Protein AF-A0A1I7XCN5-F1 (afdb_monomer_lite)

Radius of gyration: 26.06 Å; chains: 1; bounding box: 52×50×52 Å

Secondary structure (DSSP, 8-state):
--EEEEEETTEEEEEE--SSPPPPPP-TT--HHHHHHHHH-SPPPP-------HHHHHHHHHHHHHHHHHHGGGSS--

Structure (mmCIF, N/CA/C/O backbone):
data_AF-A0A1I7XCN5-F1
#
_entry.id   AF-A0A1I7XCN5-F1
#
loop_
_atom_site.group_PDB
_atom_site.id
_atom_site.type_symbol
_atom_site.label_atom_id
_atom_site.label_alt_id
_atom_site.label_comp_id
_atom_site.label_asym_id
_atom_site.label_entity_id
_atom_site.label_seq_id
_atom_site.pdbx_PDB_ins_code
_atom_site.Cartn_x
_atom_site.Cartn_y
_atom_site.Cartn_z
_atom_site.occupancy
_atom_site.B_iso_or_equiv
_atom_site.auth_seq_id
_atom_site.auth_comp_id
_atom_site.auth_asym_id
_atom_site.auth_atom_id
_atom_site.pdbx_PDB_model_num
ATOM 1 N N . MET A 1 1 ? -18.505 -1.094 -10.613 1.00 56.72 1 MET A N 1
ATOM 2 C CA . MET A 1 1 ? -18.132 -1.033 -9.184 1.00 56.72 1 MET A CA 1
ATOM 3 C C . MET A 1 1 ? -17.582 -2.392 -8.794 1.00 56.72 1 MET A C 1
ATOM 5 O O . MET A 1 1 ? -18.332 -3.359 -8.812 1.00 56.72 1 MET A O 1
ATOM 9 N N . ILE A 1 2 ? -16.272 -2.491 -8.569 1.00 68.38 2 ILE A N 1
ATOM 10 C CA . ILE A 1 2 ? -15.626 -3.743 -8.158 1.00 68.38 2 ILE A CA 1
ATOM 11 C C . ILE A 1 2 ? -15.674 -3.765 -6.630 1.00 68.38 2 ILE A C 1
ATOM 13 O O . ILE A 1 2 ? -15.006 -2.965 -5.981 1.00 68.38 2 ILE A O 1
ATOM 17 N N . SER A 1 3 ? -16.520 -4.621 -6.063 1.00 76.62 3 SER A N 1
ATOM 18 C CA . SER A 1 3 ? -16.653 -4.799 -4.615 1.00 76.62 3 SER A CA 1
ATOM 19 C C . SER A 1 3 ? -16.137 -6.181 -4.222 1.00 76.62 3 SER A C 1
ATOM 21 O O . SER A 1 3 ? -16.616 -7.186 -4.751 1.00 76.62 3 SER A O 1
ATOM 23 N N . SER A 1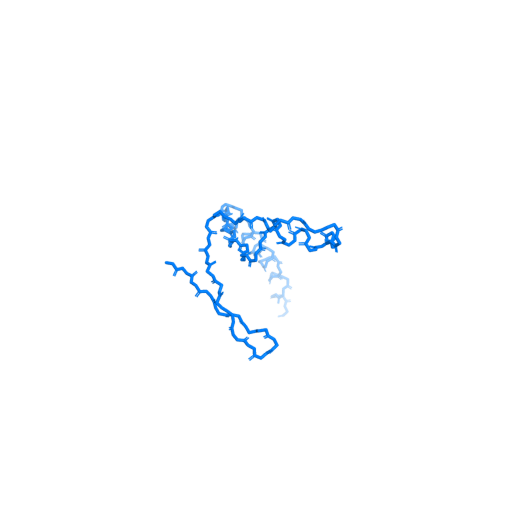 4 ? -15.181 -6.227 -3.298 1.00 79.31 4 SER A N 1
ATOM 24 C CA . SER A 1 4 ? -14.478 -7.436 -2.856 1.00 79.31 4 SER A CA 1
ATOM 25 C C . SER A 1 4 ? -15.025 -7.938 -1.515 1.00 79.31 4 SER A C 1
ATOM 27 O O . SER A 1 4 ? -15.517 -7.158 -0.700 1.00 79.31 4 SER A O 1
ATOM 29 N N . LEU A 1 5 ? -14.927 -9.244 -1.254 1.00 86.94 5 LEU A N 1
ATOM 30 C CA . LEU A 1 5 ? -15.332 -9.872 0.010 1.00 86.94 5 LEU A CA 1
ATOM 31 C C . LEU A 1 5 ? -14.107 -10.447 0.723 1.00 86.94 5 LEU A C 1
ATOM 33 O O . LEU A 1 5 ? -13.402 -11.283 0.164 1.00 86.94 5 LEU A O 1
ATOM 37 N N . VAL A 1 6 ? -13.878 -10.027 1.969 1.00 87.69 6 VAL A N 1
ATOM 38 C CA . VAL A 1 6 ? -12.763 -10.502 2.803 1.00 87.69 6 V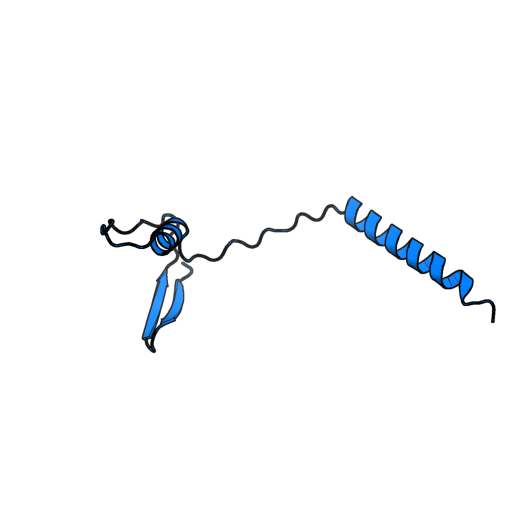AL A CA 1
ATOM 39 C C . VAL A 1 6 ? -13.304 -11.131 4.083 1.00 87.69 6 VAL A C 1
ATOM 41 O O . VAL A 1 6 ? -14.257 -10.634 4.688 1.00 87.69 6 VAL A O 1
ATOM 44 N N . LYS A 1 7 ? -12.701 -12.247 4.507 1.00 90.81 7 LYS A N 1
ATOM 45 C CA . LYS A 1 7 ? -13.072 -12.958 5.734 1.00 90.81 7 LYS A CA 1
ATOM 46 C C . LYS A 1 7 ? -12.114 -12.591 6.865 1.00 90.81 7 LYS A C 1
ATOM 48 O O . LYS A 1 7 ? -10.931 -12.903 6.792 1.00 90.81 7 LYS A O 1
ATOM 53 N N . VAL A 1 8 ? -12.637 -11.997 7.935 1.00 88.44 8 VAL A N 1
ATOM 54 C CA . VAL A 1 8 ? -11.876 -11.639 9.143 1.00 88.44 8 VAL A CA 1
ATOM 55 C C . VAL A 1 8 ? -12.584 -12.229 10.354 1.00 88.44 8 VAL A C 1
ATOM 57 O O . VAL A 1 8 ? -13.783 -12.025 10.525 1.00 88.44 8 VAL A O 1
ATOM 60 N N . LEU A 1 9 ? -11.864 -12.999 11.178 1.00 88.75 9 LEU A N 1
ATOM 61 C CA . LEU A 1 9 ? -12.380 -13.606 12.418 1.00 88.75 9 LEU A CA 1
ATOM 62 C C . LEU A 1 9 ? -13.795 -14.214 12.268 1.00 88.75 9 LEU A C 1
ATOM 64 O O . LEU A 1 9 ? -14.699 -13.940 13.053 1.00 88.75 9 LEU A O 1
ATOM 68 N N . LYS A 1 10 ? -13.990 -15.042 11.227 1.00 90.56 10 LYS A N 1
ATOM 69 C CA . LYS A 1 10 ? -15.254 -15.726 10.860 1.00 90.56 10 LYS A CA 1
ATOM 70 C C . LYS A 1 10 ? -16.396 -14.836 10.344 1.00 90.56 10 LYS A C 1
ATOM 72 O O . LYS A 1 10 ? -17.444 -15.379 10.004 1.00 90.56 10 LYS A O 1
ATOM 77 N N . ARG A 1 11 ? -16.209 -13.526 10.201 1.00 90.06 11 ARG A N 1
ATOM 78 C CA . ARG A 1 11 ? -17.180 -12.621 9.563 1.00 90.06 11 ARG A CA 1
ATOM 79 C C . ARG A 1 11 ? -16.741 -12.281 8.142 1.00 90.06 11 ARG A C 1
ATOM 81 O O . ARG A 1 11 ? -15.547 -12.261 7.854 1.00 90.06 11 ARG A O 1
ATOM 88 N N . MET A 1 12 ? -17.706 -12.034 7.260 1.00 92.50 12 MET A N 1
ATOM 89 C CA . MET A 1 12 ? -17.449 -11.525 5.912 1.00 92.50 12 MET A CA 1
ATOM 90 C C . MET A 1 12 ? -17.678 -10.017 5.891 1.00 92.50 12 MET A C 1
ATOM 92 O O . MET A 1 12 ? -18.722 -9.545 6.339 1.00 92.50 12 MET A O 1
ATOM 96 N N . ILE A 1 13 ? -16.698 -9.278 5.384 1.00 88.12 13 ILE A N 1
ATOM 97 C CA . ILE A 1 13 ? -16.733 -7.823 5.252 1.00 88.12 13 ILE A CA 1
ATOM 98 C C . ILE A 1 13 ? -16.686 -7.500 3.761 1.00 88.12 13 ILE A C 1
ATOM 100 O O . ILE A 1 13 ? -15.880 -8.069 3.021 1.00 88.12 13 ILE A O 1
ATOM 104 N N . ARG A 1 14 ? -17.572 -6.603 3.325 1.00 87.00 14 ARG A N 1
ATOM 105 C CA . ARG A 1 14 ? -17.546 -6.047 1.972 1.00 87.00 14 ARG A CA 1
ATOM 106 C C . ARG A 1 14 ? -16.578 -4.873 1.932 1.00 87.00 14 ARG A C 1
ATOM 108 O O . ARG A 1 14 ? -16.600 -4.029 2.824 1.00 87.00 14 ARG A O 1
ATOM 115 N N . VAL A 1 15 ? -15.749 -4.844 0.901 1.00 81.94 15 VAL A N 1
ATOM 116 C CA . VAL A 1 15 ? -14.782 -3.784 0.637 1.00 81.94 15 VAL A CA 1
ATOM 117 C C . VAL A 1 15 ? -15.117 -3.204 -0.725 1.00 81.94 15 VAL A C 1
ATOM 119 O O . VAL A 1 15 ? -14.977 -3.882 -1.743 1.00 81.94 15 VAL A O 1
ATOM 122 N N . ASP A 1 16 ? -15.595 -1.968 -0.742 1.00 83.06 16 ASP A N 1
ATOM 123 C CA . ASP A 1 16 ? -15.875 -1.248 -1.977 1.00 83.06 16 ASP A CA 1
ATOM 124 C C . ASP A 1 16 ? -14.626 -0.487 -2.429 1.00 83.06 16 ASP A C 1
ATOM 126 O O . ASP A 1 16 ? -13.929 0.131 -1.620 1.00 83.06 16 ASP A O 1
ATOM 130 N N . HIS A 1 17 ? -14.331 -0.548 -3.728 1.00 79.38 17 HIS A N 1
ATOM 131 C CA . HIS A 1 17 ? -13.289 0.281 -4.316 1.00 79.38 17 HIS A CA 1
ATOM 132 C C . HIS A 1 17 ? -13.785 1.725 -4.458 1.00 79.38 17 HIS A C 1
ATOM 134 O O . HIS A 1 17 ? -14.867 1.963 -4.998 1.00 79.38 17 HIS A O 1
ATOM 140 N N . VAL A 1 18 ? -12.979 2.673 -3.984 1.00 81.56 18 VAL A N 1
ATOM 141 C CA . VAL A 1 18 ? -13.221 4.118 -4.065 1.00 81.56 18 VAL A CA 1
ATOM 142 C C . VAL A 1 18 ? -11.954 4.761 -4.623 1.00 81.56 18 VAL A C 1
ATOM 144 O O . VAL A 1 18 ? -10.862 4.385 -4.201 1.00 81.56 18 VAL A O 1
ATOM 147 N N . GLU A 1 19 ? -12.103 5.696 -5.566 1.00 76.69 19 GLU A N 1
ATOM 148 C CA . GLU A 1 19 ? -10.975 6.390 -6.211 1.00 76.69 19 GLU A CA 1
ATOM 149 C C . GLU A 1 19 ? -10.211 7.266 -5.204 1.00 76.69 19 GLU A C 1
ATOM 151 O O . GLU A 1 19 ? -8.996 7.144 -5.079 1.00 76.69 19 GLU A O 1
ATOM 156 N N . ASP A 1 20 ? -10.934 8.058 -4.405 1.00 78.81 20 ASP A N 1
ATOM 157 C CA . ASP A 1 20 ? -10.365 8.899 -3.348 1.00 78.81 20 ASP A CA 1
ATOM 158 C C . ASP A 1 20 ? -10.584 8.284 -1.957 1.00 78.81 20 ASP A C 1
ATOM 160 O O . ASP A 1 20 ? -11.630 8.463 -1.316 1.00 78.81 20 ASP A O 1
ATOM 164 N N . TYR A 1 21 ? -9.579 7.560 -1.458 1.00 79.69 21 TYR A N 1
ATOM 165 C CA . TYR A 1 21 ? -9.587 7.036 -0.092 1.00 79.69 21 TYR A CA 1
ATOM 166 C C . TYR A 1 21 ? -9.410 8.166 0.936 1.00 79.69 21 TYR A C 1
ATOM 168 O O . TYR A 1 21 ? -8.427 8.905 0.915 1.00 79.69 21 TYR A O 1
ATOM 176 N N . LYS A 1 22 ? -10.350 8.295 1.884 1.00 81.31 22 LYS A N 1
ATOM 177 C CA . LYS A 1 22 ? -10.266 9.284 2.971 1.00 81.31 22 LYS A CA 1
ATOM 178 C C . LYS A 1 22 ? -9.647 8.668 4.221 1.00 81.31 22 LYS A C 1
ATOM 180 O O . LYS A 1 22 ? -10.212 7.744 4.804 1.00 81.31 22 LYS A O 1
ATOM 185 N N . VAL A 1 23 ? -8.530 9.240 4.670 1.00 80.81 23 VAL A N 1
ATOM 186 C CA . VAL A 1 23 ? -7.854 8.825 5.906 1.00 80.81 23 VAL A CA 1
ATOM 187 C C . VAL A 1 23 ? -8.784 9.045 7.115 1.00 80.81 23 VAL A C 1
ATOM 189 O O . VAL A 1 23 ? -9.374 10.124 7.248 1.00 80.81 23 VAL A O 1
ATOM 192 N N . PRO A 1 24 ? -8.945 8.048 8.007 1.00 81.19 24 PRO A N 1
ATOM 193 C CA . PRO A 1 24 ? -9.697 8.208 9.250 1.00 81.19 24 PRO A CA 1
ATOM 194 C C . PRO A 1 24 ? -9.157 9.358 10.115 1.00 81.19 24 PRO A C 1
ATOM 196 O O . PRO A 1 24 ? -7.965 9.651 10.109 1.00 81.19 24 PRO A O 1
ATOM 199 N N . ARG A 1 25 ? -10.019 10.011 10.909 1.00 76.62 25 ARG A N 1
ATOM 200 C CA . ARG A 1 25 ? -9.577 11.081 11.824 1.00 76.62 25 ARG A CA 1
ATOM 201 C C . ARG A 1 25 ? -8.608 10.509 12.867 1.00 76.62 25 ARG A C 1
ATOM 203 O O . ARG A 1 25 ? -8.945 9.534 13.539 1.00 76.62 25 ARG A O 1
ATOM 210 N N . TYR A 1 26 ? -7.431 11.123 12.987 1.00 66.38 26 TYR A N 1
ATOM 211 C CA . TYR A 1 26 ? -6.351 10.677 13.865 1.00 66.38 26 TYR A CA 1
ATOM 212 C C . TYR A 1 26 ? -6.815 10.479 15.314 1.00 66.38 26 TYR A C 1
ATOM 214 O O . TYR A 1 26 ? -7.501 11.321 15.891 1.00 66.38 26 TYR A O 1
ATOM 222 N N . LYS A 1 27 ? -6.388 9.363 15.907 1.00 66.88 27 LYS A N 1
ATOM 223 C CA . LYS A 1 27 ? -6.333 9.154 17.356 1.00 66.88 27 LYS A CA 1
ATOM 224 C C . LYS A 1 27 ? -4.851 9.139 17.723 1.00 66.88 27 LYS A C 1
ATOM 226 O O . LYS A 1 27 ? -4.081 8.487 17.021 1.00 66.88 27 LYS A O 1
ATOM 231 N N . GLU A 1 28 ? -4.448 9.843 18.779 1.00 69.62 28 GLU A N 1
ATOM 232 C CA . GLU A 1 28 ? -3.031 10.000 19.175 1.00 69.62 28 GLU A CA 1
ATOM 233 C C . GLU A 1 28 ? -2.286 8.667 19.387 1.00 69.62 28 GLU A C 1
ATOM 235 O O . GLU A 1 28 ? -1.068 8.626 19.273 1.00 69.62 28 GLU A O 1
ATOM 240 N N . ASN A 1 29 ? -3.005 7.556 19.578 1.00 72.38 29 ASN A N 1
ATOM 241 C CA . ASN A 1 29 ? -2.447 6.235 19.885 1.00 72.38 29 ASN A CA 1
ATOM 242 C C . ASN A 1 29 ? -2.241 5.314 18.665 1.00 72.38 29 ASN A C 1
ATOM 244 O O . ASN A 1 29 ? -2.212 4.099 18.829 1.00 72.38 29 ASN A O 1
ATOM 248 N N . ALA A 1 30 ? -2.201 5.836 17.437 1.00 73.75 30 ALA A N 1
ATOM 249 C CA . ALA A 1 30 ? -1.994 4.992 16.256 1.00 73.75 30 ALA A CA 1
ATOM 250 C C . ALA A 1 30 ? -0.500 4.716 16.015 1.00 73.75 30 ALA A C 1
ATOM 252 O O . ALA A 1 30 ? 0.276 5.662 15.839 1.00 73.75 30 ALA A O 1
ATOM 253 N N . ASP A 1 31 ? -0.130 3.434 15.944 1.00 83.88 31 ASP A N 1
ATOM 254 C CA . ASP A 1 31 ? 1.206 2.981 15.545 1.00 83.88 31 ASP A CA 1
ATOM 255 C C . ASP A 1 31 ? 1.608 3.521 14.165 1.00 83.88 31 ASP A C 1
ATOM 257 O O . ASP A 1 31 ? 0.769 3.736 13.283 1.00 83.88 31 ASP A O 1
ATOM 261 N N . GLU A 1 32 ? 2.913 3.698 13.950 1.00 84.75 32 GLU A N 1
ATOM 262 C CA . GLU A 1 32 ? 3.451 4.192 12.678 1.00 84.75 32 GLU A CA 1
ATOM 263 C C . GLU A 1 32 ? 3.089 3.288 11.493 1.00 84.75 32 GLU A C 1
ATOM 265 O O . GLU A 1 32 ? 2.759 3.782 10.416 1.00 84.75 32 GLU A O 1
ATOM 270 N N . GLU A 1 33 ? 3.091 1.968 11.689 1.00 84.56 33 GLU A N 1
ATOM 271 C CA . GLU A 1 33 ? 2.708 1.005 10.651 1.00 84.56 33 G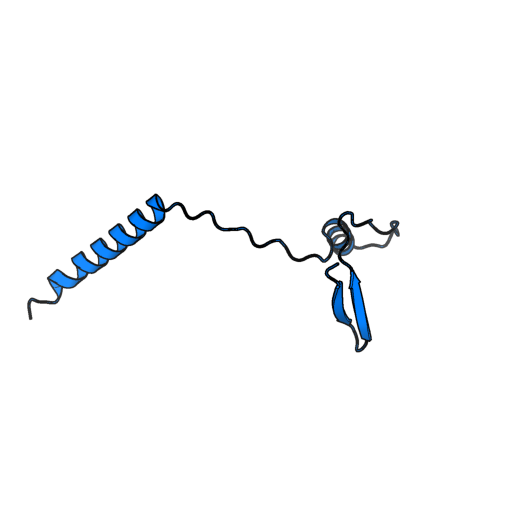LU A CA 1
ATOM 272 C C . GLU A 1 33 ? 1.234 1.170 10.247 1.00 84.56 33 GLU A C 1
ATOM 274 O O . GLU A 1 33 ? 0.896 1.197 9.062 1.00 84.56 33 GLU A O 1
ATOM 279 N N . THR A 1 34 ? 0.362 1.380 11.234 1.00 84.06 34 THR A N 1
ATOM 280 C CA . THR A 1 34 ? -1.071 1.599 11.014 1.00 84.06 34 THR A CA 1
ATOM 281 C C . THR A 1 34 ? -1.320 2.878 10.214 1.00 84.06 34 THR A C 1
ATOM 283 O O . THR A 1 34 ? -2.155 2.886 9.308 1.00 84.06 34 THR A O 1
ATOM 286 N N . LYS A 1 35 ? -0.559 3.946 10.489 1.00 84.88 35 LYS A N 1
ATOM 287 C CA . LYS A 1 35 ? -0.626 5.199 9.719 1.00 84.88 35 LYS A CA 1
ATOM 288 C C . LYS A 1 35 ? -0.229 4.980 8.258 1.00 84.88 35 LYS A C 1
ATOM 290 O O . LYS A 1 35 ? -0.970 5.388 7.368 1.00 84.88 35 LYS A O 1
ATOM 295 N N . ARG A 1 36 ? 0.864 4.249 8.007 1.00 85.75 36 ARG A N 1
ATOM 296 C CA . ARG A 1 36 ? 1.306 3.910 6.640 1.00 85.75 36 ARG A CA 1
ATOM 297 C C . ARG A 1 36 ? 0.249 3.117 5.873 1.00 85.75 36 ARG A C 1
ATOM 299 O O . ARG A 1 36 ? 0.028 3.374 4.693 1.00 85.75 36 ARG A O 1
ATOM 306 N N . LEU A 1 37 ? -0.423 2.168 6.528 1.00 84.31 37 LEU A N 1
ATOM 307 C CA . LEU A 1 37 ? -1.509 1.393 5.918 1.00 84.31 37 LEU A CA 1
ATOM 308 C C . LEU A 1 37 ? -2.725 2.261 5.577 1.00 84.31 37 LEU A C 1
ATOM 310 O O . LEU A 1 37 ? -3.354 2.049 4.541 1.00 84.31 37 LEU A O 1
ATOM 314 N N . TRP A 1 38 ? -3.056 3.246 6.415 1.00 83.69 38 TRP A N 1
ATOM 315 C CA . TRP A 1 38 ? -4.125 4.197 6.107 1.00 83.69 38 TRP A CA 1
ATOM 316 C C . TRP A 1 38 ? -3.771 5.113 4.938 1.00 83.69 38 TRP A C 1
ATOM 318 O O . TRP A 1 38 ? -4.643 5.410 4.133 1.00 83.69 38 TRP A O 1
ATOM 328 N N . GLU A 1 39 ? -2.518 5.541 4.820 1.00 82.56 39 GLU A N 1
ATOM 329 C CA . GLU A 1 39 ? -2.068 6.373 3.699 1.00 82.56 39 GLU A CA 1
ATOM 330 C C . GLU A 1 39 ? -2.003 5.584 2.382 1.00 82.56 39 GLU A C 1
ATOM 332 O O . GLU A 1 39 ? -2.483 6.064 1.357 1.00 82.56 39 GLU A O 1
ATOM 337 N N . LYS A 1 40 ? -1.452 4.360 2.405 1.00 83.31 40 LYS A N 1
ATOM 338 C CA . LYS A 1 40 ? -1.320 3.493 1.218 1.00 83.31 40 LYS A CA 1
ATOM 339 C C . LYS A 1 40 ? -2.663 2.919 0.749 1.00 83.31 40 LYS A C 1
ATOM 341 O O . LYS A 1 40 ? -2.860 2.704 -0.446 1.00 83.31 40 LYS A O 1
ATOM 346 N N . GLY A 1 41 ? -3.571 2.636 1.681 1.00 80.25 41 GLY A N 1
ATOM 347 C CA . GLY A 1 41 ? -4.810 1.913 1.414 1.00 80.25 41 GLY A CA 1
ATOM 348 C C . GLY A 1 41 ? -4.614 0.396 1.283 1.00 80.25 41 GLY A C 1
ATOM 349 O O . GLY A 1 41 ? -3.513 -0.142 1.377 1.00 80.25 41 GLY A O 1
ATOM 350 N N . CYS A 1 42 ? -5.728 -0.315 1.088 1.00 78.56 42 CYS A N 1
ATOM 351 C CA . CYS A 1 42 ? -5.776 -1.784 1.014 1.00 78.56 42 CYS A CA 1
ATOM 352 C C . CYS A 1 42 ? -5.834 -2.315 -0.436 1.00 78.56 42 CYS A C 1
ATOM 354 O O . CYS A 1 42 ? -5.937 -3.520 -0.660 1.00 78.56 42 CYS A O 1
ATOM 356 N N . ALA A 1 43 ? -5.805 -1.428 -1.436 1.00 78.31 43 ALA A N 1
ATOM 357 C CA . ALA A 1 43 ? -5.865 -1.833 -2.835 1.00 78.31 43 ALA A CA 1
ATOM 358 C C . ALA A 1 43 ? -4.564 -2.548 -3.258 1.00 78.31 43 ALA A C 1
ATOM 360 O O . ALA A 1 43 ? -3.477 -2.132 -2.848 1.00 78.31 43 ALA A O 1
ATOM 361 N N . PRO A 1 44 ? -4.651 -3.614 -4.073 1.00 81.12 44 PRO A N 1
ATOM 362 C CA . PRO A 1 44 ? -3.465 -4.247 -4.637 1.00 81.12 44 PRO A CA 1
ATOM 363 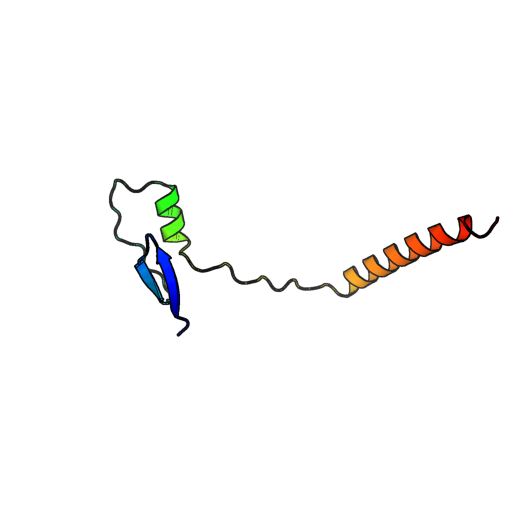C C . PRO A 1 44 ? -2.734 -3.282 -5.580 1.00 81.12 44 PRO A C 1
ATOM 365 O O . PRO A 1 44 ? -3.363 -2.465 -6.253 1.00 81.12 44 PRO A O 1
ATOM 368 N N . GLU A 1 45 ? -1.406 -3.396 -5.652 1.00 81.38 45 GLU A N 1
ATOM 369 C CA . GLU A 1 45 ? -0.623 -2.619 -6.616 1.00 81.38 45 GLU A CA 1
ATOM 370 C C . GLU A 1 45 ? -0.974 -3.055 -8.047 1.00 81.38 45 GLU A C 1
ATOM 372 O O . GLU A 1 45 ? -1.070 -4.259 -8.317 1.00 81.38 45 GLU A O 1
ATOM 377 N N . PRO A 1 46 ? -1.188 -2.103 -8.975 1.00 81.31 46 PRO A N 1
ATOM 378 C CA . PRO A 1 46 ? -1.483 -2.441 -10.355 1.00 81.31 46 PRO A CA 1
ATOM 379 C C . PRO A 1 46 ? -0.311 -3.217 -10.953 1.00 81.31 46 PRO A C 1
ATOM 381 O O . PRO A 1 46 ? 0.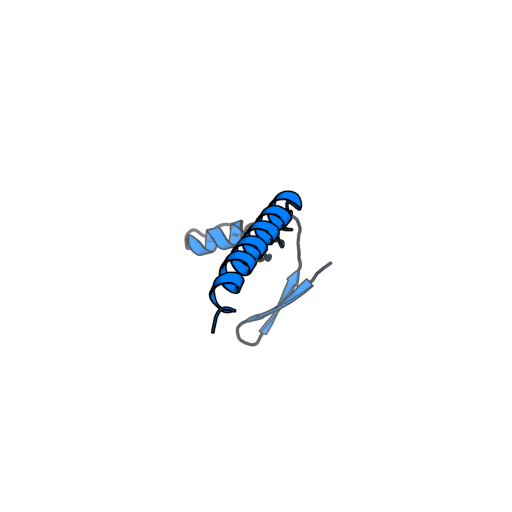856 -2.866 -10.760 1.00 81.31 46 PRO A O 1
ATOM 384 N N . LEU A 1 47 ? -0.630 -4.270 -11.708 1.00 81.12 47 LEU A N 1
ATOM 385 C CA . LEU A 1 47 ? 0.371 -5.013 -12.462 1.00 81.12 47 LEU A CA 1
ATOM 386 C C . LEU A 1 47 ? 1.070 -4.046 -13.419 1.00 81.12 47 LEU A C 1
ATOM 388 O O . LEU A 1 47 ? 0.455 -3.515 -14.346 1.00 81.12 47 LEU A O 1
ATOM 392 N N . LYS A 1 48 ? 2.363 -3.811 -13.186 1.00 82.19 48 LYS A N 1
ATOM 393 C CA . LYS A 1 48 ? 3.199 -3.066 -14.124 1.00 82.19 48 LYS A CA 1
ATOM 394 C C . LYS A 1 48 ? 3.307 -3.907 -15.387 1.00 82.19 48 LYS A C 1
ATOM 396 O O . LYS A 1 48 ? 3.805 -5.031 -15.346 1.00 82.19 48 LYS A O 1
ATOM 401 N N . ARG A 1 49 ? 2.814 -3.379 -16.506 1.00 77.88 49 ARG A N 1
ATOM 402 C CA . ARG A 1 49 ? 3.086 -3.972 -17.812 1.00 77.88 49 ARG A CA 1
ATOM 403 C C . ARG A 1 49 ? 4.590 -3.824 -18.027 1.00 77.88 49 ARG A C 1
ATOM 405 O O . ARG A 1 49 ? 5.087 -2.704 -18.048 1.00 77.88 49 ARG A O 1
ATOM 412 N N . ILE A 1 50 ? 5.312 -4.940 -18.074 1.00 80.06 50 ILE A N 1
ATOM 413 C CA . ILE A 1 50 ? 6.729 -4.909 -18.428 1.00 80.06 50 ILE A CA 1
ATOM 414 C C . ILE A 1 50 ? 6.757 -4.518 -19.902 1.00 80.06 50 ILE A C 1
ATOM 416 O O . ILE A 1 50 ? 6.219 -5.240 -20.742 1.00 80.06 50 ILE A O 1
ATOM 420 N N . GLU A 1 51 ? 7.284 -3.337 -20.200 1.00 79.25 51 GLU A N 1
ATOM 421 C CA . GLU A 1 51 ? 7.557 -2.952 -21.577 1.00 79.25 51 GLU A CA 1
ATOM 422 C C . GLU A 1 51 ? 8.757 -3.775 -22.030 1.00 79.25 51 GLU A C 1
ATOM 424 O O . GLU A 1 51 ? 9.884 -3.599 -21.571 1.00 79.25 51 GLU A O 1
ATOM 429 N N . TYR A 1 52 ? 8.474 -4.772 -22.856 1.00 77.25 52 TYR A N 1
ATOM 430 C CA . TYR A 1 52 ? 9.486 -5.618 -23.452 1.00 77.25 52 TYR A CA 1
ATOM 431 C C . TYR A 1 52 ? 10.188 -4.820 -24.548 1.00 77.25 52 TYR A C 1
ATOM 433 O O . TYR A 1 52 ? 9.564 -4.458 -25.541 1.00 77.25 52 TYR A O 1
ATOM 441 N N . ASN A 1 53 ? 11.482 -4.550 -24.374 1.00 81.62 53 ASN A N 1
ATOM 442 C CA . ASN A 1 53 ? 12.305 -4.045 -25.463 1.00 81.62 53 ASN A CA 1
ATOM 443 C C . ASN A 1 53 ? 12.646 -5.220 -26.388 1.00 81.62 53 ASN A C 1
ATOM 445 O O . ASN A 1 53 ? 13.501 -6.047 -26.058 1.00 81.62 53 ASN A O 1
ATOM 449 N N . GLU A 1 54 ? 11.936 -5.325 -27.510 1.00 85.38 54 GLU A N 1
ATOM 450 C CA . GLU A 1 54 ? 12.063 -6.432 -28.468 1.00 85.38 54 GLU A CA 1
ATOM 451 C C . GLU A 1 54 ? 13.523 -6.629 -28.908 1.00 85.38 54 GLU A C 1
ATOM 453 O O . GLU A 1 54 ? 14.026 -7.753 -28.879 1.00 85.38 54 GLU A O 1
ATOM 458 N N . GLU A 1 55 ? 14.251 -5.534 -29.155 1.00 83.44 55 GLU A N 1
ATOM 459 C CA . GLU A 1 55 ? 15.668 -5.549 -29.548 1.00 83.44 55 GLU A CA 1
ATOM 460 C C . GLU A 1 55 ? 16.597 -6.125 -28.466 1.00 83.44 55 GLU A C 1
ATOM 462 O O . GLU A 1 55 ? 17.663 -6.678 -28.748 1.00 83.44 55 GLU A O 1
ATOM 467 N N . GLU A 1 56 ? 16.253 -5.956 -27.191 1.00 84.88 56 GLU A N 1
ATOM 468 C CA . GLU A 1 56 ? 17.042 -6.492 -26.080 1.00 84.88 56 GLU A CA 1
ATOM 469 C C . GLU A 1 56 ? 16.776 -7.985 -25.880 1.00 84.88 56 GLU A C 1
ATOM 471 O O . GLU A 1 56 ? 17.705 -8.754 -25.635 1.00 84.88 56 GLU A O 1
ATOM 476 N N . ILE A 1 57 ? 15.529 -8.411 -26.078 1.00 86.62 57 ILE A N 1
ATOM 477 C CA . ILE A 1 57 ? 15.124 -9.819 -26.011 1.00 86.62 57 ILE A CA 1
ATOM 478 C C . ILE A 1 57 ? 15.741 -10.614 -27.159 1.00 86.62 57 ILE A C 1
ATOM 480 O O . ILE A 1 57 ? 16.224 -11.724 -26.937 1.00 86.62 57 ILE A O 1
ATOM 484 N N . GLU A 1 58 ? 15.762 -10.060 -28.372 1.00 92.31 58 GLU A N 1
ATOM 485 C CA . GLU A 1 58 ? 16.434 -10.684 -29.515 1.00 92.31 58 GLU A CA 1
ATOM 486 C C . GLU A 1 58 ? 17.942 -10.804 -29.286 1.00 92.31 58 GLU A C 1
ATOM 488 O O . GLU A 1 58 ? 18.504 -11.876 -29.511 1.00 92.31 58 GLU A O 1
ATOM 493 N N . ARG A 1 59 ? 18.591 -9.759 -28.748 1.00 87.50 59 ARG A N 1
ATOM 494 C CA . ARG A 1 59 ? 20.012 -9.822 -28.365 1.00 87.50 59 ARG A CA 1
ATOM 495 C C . ARG A 1 59 ? 20.285 -10.907 -27.326 1.00 87.50 59 ARG A C 1
ATOM 497 O O . ARG A 1 59 ? 21.266 -11.635 -27.464 1.00 87.50 59 ARG A O 1
ATOM 504 N N . GLN A 1 60 ? 19.425 -11.045 -26.318 1.00 86.94 60 GLN A N 1
ATOM 505 C CA . GLN A 1 60 ? 19.549 -12.095 -25.303 1.00 86.94 60 GLN A CA 1
ATOM 506 C C . GLN A 1 60 ? 19.374 -13.495 -25.907 1.00 86.94 60 GLN A C 1
ATOM 508 O O . GLN A 1 60 ? 20.208 -14.362 -25.658 1.00 86.94 60 GLN A O 1
ATOM 513 N N . ARG A 1 61 ? 18.356 -13.706 -26.755 1.00 89.31 61 ARG A N 1
ATOM 514 C CA . ARG A 1 61 ? 18.135 -14.999 -27.430 1.00 89.31 61 ARG A CA 1
ATOM 515 C C . ARG A 1 61 ? 19.281 -15.364 -28.367 1.00 89.31 61 ARG A C 1
ATOM 517 O O . ARG A 1 61 ? 19.726 -16.503 -28.341 1.00 89.31 61 ARG A O 1
ATOM 524 N N . ALA A 1 62 ? 19.789 -14.408 -29.145 1.00 88.56 62 ALA A N 1
ATOM 525 C CA . ALA A 1 62 ? 20.923 -14.633 -30.038 1.00 88.56 62 ALA A CA 1
ATOM 526 C C . ALA A 1 62 ? 22.207 -14.959 -29.258 1.00 88.56 62 ALA A C 1
ATOM 528 O O . ALA A 1 62 ? 22.971 -15.833 -29.664 1.00 88.56 62 ALA A O 1
ATOM 529 N N . ALA A 1 63 ? 22.438 -14.297 -28.119 1.00 87.19 63 ALA A N 1
ATOM 530 C CA . ALA A 1 63 ? 23.569 -14.599 -27.244 1.00 87.19 63 ALA A CA 1
ATOM 531 C C . ALA A 1 63 ? 23.448 -15.994 -26.605 1.00 87.19 63 ALA A C 1
ATOM 533 O O . ALA A 1 63 ? 24.439 -16.722 -26.526 1.00 87.19 63 ALA A O 1
ATOM 534 N N . GLU A 1 64 ? 22.245 -16.390 -26.188 1.00 85.38 64 GLU A N 1
ATOM 535 C CA . GLU A 1 64 ? 21.972 -17.716 -25.625 1.0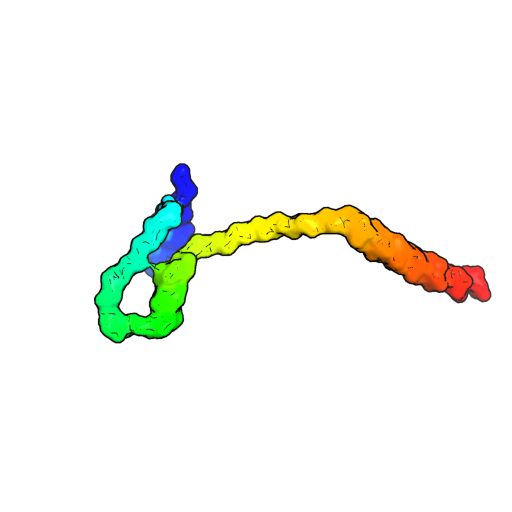0 85.38 64 GLU A CA 1
ATOM 536 C C . GLU A 1 64 ? 22.086 -18.826 -26.683 1.00 85.38 64 GLU A C 1
ATOM 538 O O . GLU A 1 64 ? 22.674 -19.879 -26.429 1.00 85.38 64 GLU A O 1
ATOM 543 N N . GLU A 1 65 ? 21.602 -18.576 -27.900 1.00 84.88 65 GLU A N 1
ATOM 544 C CA . GLU A 1 65 ? 21.744 -19.484 -29.040 1.00 84.88 65 GLU A CA 1
ATOM 545 C C . GLU A 1 65 ? 23.209 -19.636 -29.460 1.00 84.88 65 GLU A C 1
ATOM 547 O O . GLU A 1 65 ? 23.674 -20.758 -29.672 1.00 84.88 65 GLU A O 1
ATOM 552 N N . ALA A 1 66 ? 23.973 -18.541 -29.487 1.00 84.38 66 ALA A N 1
ATOM 553 C CA . ALA A 1 66 ? 25.411 -18.584 -29.725 1.00 84.38 66 ALA A CA 1
ATOM 554 C C . ALA A 1 66 ? 26.142 -19.384 -28.635 1.00 84.38 66 ALA A C 1
ATOM 556 O O . ALA A 1 66 ? 26.972 -20.231 -28.959 1.00 84.38 66 ALA A O 1
ATOM 557 N N . ALA A 1 67 ? 25.800 -19.191 -27.356 1.00 82.81 67 ALA A N 1
ATOM 558 C CA . ALA A 1 67 ? 26.374 -19.971 -26.259 1.00 82.81 67 ALA A CA 1
ATOM 559 C C . ALA A 1 67 ? 26.055 -21.471 -26.393 1.00 82.81 67 ALA A C 1
ATOM 561 O O . ALA A 1 67 ? 26.934 -22.315 -26.212 1.00 82.81 67 ALA A O 1
ATOM 562 N N . ARG A 1 68 ? 24.824 -21.818 -26.788 1.00 77.50 68 ARG A N 1
ATOM 563 C CA . ARG A 1 68 ? 24.410 -23.209 -27.022 1.00 77.50 68 ARG A CA 1
ATOM 564 C C . ARG A 1 68 ? 25.119 -23.832 -28.226 1.00 77.50 68 ARG A C 1
ATOM 566 O O . ARG A 1 68 ? 25.513 -24.997 -28.170 1.00 77.50 68 ARG A O 1
ATOM 573 N N . ASN A 1 69 ? 25.314 -23.059 -29.290 1.00 70.00 69 ASN A N 1
ATOM 574 C CA . ASN A 1 69 ? 25.993 -23.505 -30.504 1.00 70.00 69 ASN A CA 1
ATOM 575 C C . ASN A 1 69 ? 27.522 -23.579 -30.352 1.00 70.00 69 ASN A C 1
ATOM 577 O O . ASN A 1 69 ? 28.173 -24.246 -31.142 1.00 70.00 69 ASN A O 1
ATOM 581 N N . ILE A 1 70 ? 28.108 -22.930 -29.343 1.00 65.38 70 ILE A N 1
ATOM 582 C CA . ILE A 1 70 ? 29.532 -23.072 -28.988 1.00 65.38 70 ILE A CA 1
ATOM 583 C C . ILE A 1 70 ? 29.770 -24.303 -28.097 1.00 65.38 70 ILE A C 1
ATOM 585 O O . ILE A 1 70 ? 30.857 -24.875 -28.132 1.00 65.38 70 ILE A O 1
ATOM 589 N N . GLN A 1 71 ? 28.753 -24.767 -27.363 1.00 57.50 71 GLN A N 1
ATOM 590 C CA . GLN A 1 71 ? 28.837 -25.975 -26.533 1.00 57.50 71 GLN A CA 1
ATOM 591 C C . GLN A 1 71 ? 28.761 -27.278 -27.359 1.00 57.50 71 GLN A C 1
ATOM 593 O O . GLN A 1 71 ? 29.508 -28.215 -27.106 1.00 57.50 71 GLN A O 1
ATOM 598 N N . LEU A 1 72 ? 27.905 -27.335 -28.386 1.00 56.66 72 LEU A N 1
ATOM 599 C CA . LEU A 1 72 ? 27.717 -28.514 -29.249 1.00 56.66 72 LEU A CA 1
ATOM 600 C C . LEU A 1 72 ? 28.922 -28.956 -30.124 1.00 56.66 72 LEU A C 1
ATOM 602 O O . LEU A 1 72 ? 29.012 -30.152 -30.396 1.00 56.66 72 LEU A O 1
ATOM 606 N N . PRO A 1 73 ? 29.857 -28.096 -30.587 1.00 55.66 73 PRO A N 1
ATOM 607 C CA . PRO A 1 73 ? 30.976 -28.527 -31.428 1.00 55.66 73 PRO A CA 1
ATOM 608 C C . PRO A 1 73 ? 32.075 -29.295 -30.681 1.00 55.66 73 PRO A C 1
ATOM 610 O O . PRO A 1 73 ? 32.906 -29.910 -31.347 1.00 55.66 73 PRO A O 1
ATOM 613 N N . LEU A 1 74 ? 32.104 -29.294 -29.340 1.00 54.03 74 LEU A N 1
ATOM 614 C CA . LEU A 1 74 ? 33.083 -30.080 -28.572 1.00 54.03 74 LEU A CA 1
ATOM 615 C C . LEU A 1 74 ? 32.621 -31.512 -28.250 1.00 54.03 74 LEU A C 1
ATOM 617 O O . LEU A 1 74 ? 33.464 -32.343 -27.919 1.00 54.03 74 LEU A O 1
ATOM 621 N N . ASP A 1 75 ? 31.334 -31.830 -28.423 1.00 53.28 75 ASP A N 1
ATOM 622 C CA . ASP A 1 75 ? 30.759 -33.118 -28.000 1.00 53.28 75 ASP A CA 1
ATOM 623 C C . ASP A 1 75 ? 30.507 -34.105 -29.167 1.00 53.28 75 ASP A C 1
ATOM 625 O O . ASP A 1 75 ? 30.008 -35.205 -28.947 1.00 53.28 75 ASP A O 1
ATOM 629 N N . VAL A 1 76 ? 30.859 -33.752 -30.415 1.00 56.56 76 VAL A N 1
ATOM 630 C CA . VAL A 1 76 ? 30.640 -34.595 -31.623 1.00 56.56 76 VAL A CA 1
ATOM 631 C C . VAL A 1 76 ? 31.922 -35.317 -32.100 1.00 56.56 76 VAL A C 1
ATOM 633 O O . VAL A 1 76 ? 31.917 -35.992 -33.123 1.00 56.56 76 VAL A O 1
ATOM 636 N N . CYS A 1 77 ? 33.028 -35.231 -31.352 1.00 48.25 77 CYS A N 1
ATOM 637 C CA . CYS A 1 77 ? 34.313 -35.870 -31.696 1.00 48.25 77 CYS A CA 1
ATOM 638 C C . CYS A 1 77 ? 34.641 -37.158 -30.901 1.00 48.25 77 CYS A C 1
ATOM 640 O O . CYS A 1 77 ? 35.820 -37.448 -30.694 1.00 48.25 77 CYS A O 1
ATOM 642 N N . LEU A 1 78 ? 33.642 -37.941 -30.475 1.00 45.66 78 LEU A N 1
ATOM 643 C CA . LEU A 1 78 ? 33.839 -39.277 -29.878 1.00 45.66 78 LEU A CA 1
ATOM 644 C C . LEU A 1 78 ? 33.271 -40.391 -30.762 1.00 45.66 78 LEU A C 1
ATOM 646 O O . LEU A 1 78 ? 32.098 -40.270 -31.176 1.00 45.66 78 LEU A O 1
#

Organism: Heterorhabditis bacteriophora (NCBI:txid37862)

Sequence (78 aa):
MISSLVKVLKRMIRVDHVEDYKVPRYKENADEETKRLWEKGCAPEPLKRIEYNEEEIERQRAAEEAARNIQLPLDVCL

Foldseek 3Di:
DDWDWDADPNDIDIDDDDPDQDQPDDDPPDDPVNVVCSVVDDDDDDPDDPPDPPVVVVVVVVVVVVVVVVVPVVPPPD

pLDDT: mean 78.64, std 10.72, range [45.66, 92.5]